Protein AF-A0A2V3IEL0-F1 (afdb_monomer_lite)

Structure (mmCIF, N/CA/C/O backbone):
data_AF-A0A2V3IEL0-F1
#
_entry.id   AF-A0A2V3IEL0-F1
#
loop_
_atom_site.group_PDB
_atom_site.id
_atom_site.type_symbol
_atom_site.label_atom_id
_atom_site.label_alt_id
_atom_site.label_comp_id
_atom_site.label_asym_id
_atom_site.label_entity_id
_atom_site.label_seq_id
_atom_site.pdbx_PDB_ins_code
_atom_site.Cartn_x
_atom_site.Cartn_y
_atom_site.Cartn_z
_atom_site.occupancy
_atom_site.B_iso_or_equiv
_atom_site.auth_seq_id
_atom_site.auth_comp_id
_atom_site.auth_asym_id
_atom_site.auth_atom_id
_atom_site.pdbx_PDB_model_num
ATOM 1 N N . MET A 1 1 ? 67.366 13.661 14.459 1.00 33.69 1 MET A N 1
ATOM 2 C CA . MET A 1 1 ? 66.840 14.750 13.609 1.00 33.69 1 MET A CA 1
ATOM 3 C C . MET A 1 1 ? 66.192 14.127 12.384 1.00 33.69 1 MET A C 1
ATOM 5 O O . MET A 1 1 ? 66.780 13.257 11.763 1.00 33.69 1 MET A O 1
ATOM 9 N N . SER A 1 2 ? 64.938 14.495 12.162 1.00 28.53 2 SER A N 1
ATOM 10 C CA . SER A 1 2 ? 63.969 14.028 11.165 1.00 28.53 2 SER A CA 1
ATOM 11 C C . SER A 1 2 ? 64.343 14.331 9.707 1.00 28.53 2 SER A C 1
ATOM 13 O O . SER A 1 2 ? 64.925 15.381 9.462 1.00 28.53 2 SER A O 1
ATOM 15 N N . ILE A 1 3 ? 63.892 13.499 8.754 1.00 31.16 3 ILE A N 1
ATOM 16 C CA . ILE A 1 3 ? 62.897 13.821 7.695 1.00 31.16 3 ILE A CA 1
ATOM 17 C C . ILE A 1 3 ? 62.808 12.663 6.672 1.00 31.16 3 ILE A C 1
ATOM 19 O O . ILE A 1 3 ? 63.801 12.059 6.282 1.00 31.16 3 ILE A O 1
ATOM 23 N N . LEU A 1 4 ? 61.566 12.347 6.299 1.00 36.41 4 LEU A N 1
ATOM 24 C CA . LEU A 1 4 ? 61.086 11.335 5.352 1.00 36.41 4 LEU A CA 1
ATOM 25 C C . LEU A 1 4 ? 61.379 11.692 3.884 1.00 36.41 4 LEU A C 1
ATOM 27 O O . LEU A 1 4 ? 61.107 12.821 3.498 1.00 36.41 4 LEU A O 1
ATOM 31 N N . GLN A 1 5 ? 61.699 10.702 3.036 1.00 30.52 5 GLN A N 1
ATOM 32 C CA . GLN A 1 5 ? 61.127 10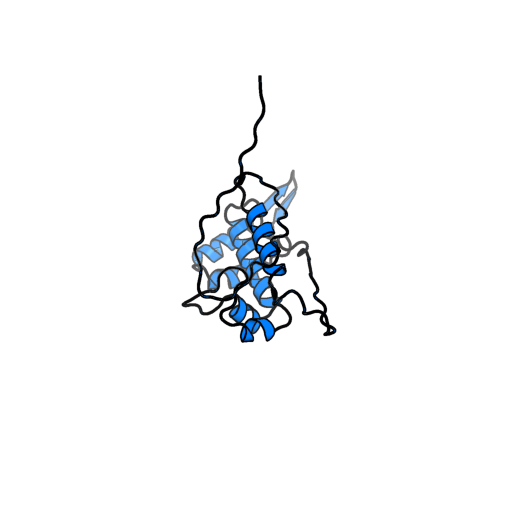.618 1.679 1.00 30.52 5 GLN A CA 1
ATOM 33 C C . GLN A 1 5 ? 61.276 9.203 1.082 1.00 30.52 5 GLN A C 1
ATOM 35 O O . GLN A 1 5 ? 62.377 8.723 0.832 1.00 30.52 5 GLN A O 1
ATOM 40 N N . ARG A 1 6 ? 60.141 8.518 0.873 1.00 27.75 6 ARG A N 1
ATOM 41 C CA . ARG A 1 6 ? 60.040 7.236 0.153 1.00 27.75 6 ARG A CA 1
ATOM 42 C C . ARG A 1 6 ? 59.947 7.514 -1.348 1.00 27.75 6 ARG A C 1
ATOM 44 O O . ARG A 1 6 ? 58.966 8.109 -1.781 1.00 27.75 6 ARG A O 1
ATOM 51 N N . ASN A 1 7 ? 60.919 7.031 -2.121 1.00 26.48 7 ASN A N 1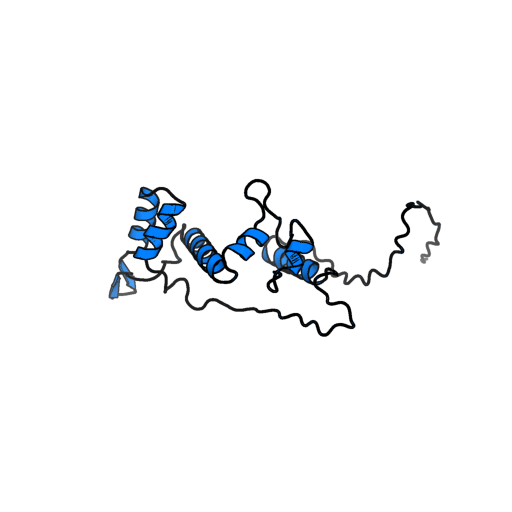
ATOM 52 C CA . ASN A 1 7 ? 60.859 6.971 -3.580 1.00 26.48 7 ASN A CA 1
ATOM 53 C C . ASN A 1 7 ? 60.501 5.554 -4.053 1.00 26.48 7 ASN A C 1
ATOM 55 O O . ASN A 1 7 ? 61.245 4.606 -3.832 1.00 26.48 7 ASN A O 1
ATOM 59 N N . SER A 1 8 ? 59.331 5.468 -4.693 1.00 32.72 8 SER A N 1
ATOM 60 C CA . SER A 1 8 ? 59.056 4.797 -5.971 1.00 32.72 8 SER A CA 1
ATOM 61 C C . SER A 1 8 ? 59.936 3.604 -6.369 1.00 32.72 8 SER A C 1
ATOM 63 O O . SER A 1 8 ? 61.013 3.811 -6.924 1.00 32.72 8 SER A O 1
ATOM 65 N N . GLN A 1 9 ? 59.386 2.386 -6.285 1.00 28.88 9 GLN A N 1
ATOM 66 C CA . GLN A 1 9 ? 59.579 1.368 -7.325 1.00 28.88 9 GLN A CA 1
ATOM 67 C C . GLN A 1 9 ? 58.269 0.619 -7.604 1.00 28.88 9 GLN A C 1
ATOM 69 O O . GLN A 1 9 ? 57.569 0.150 -6.710 1.00 28.88 9 GLN A O 1
ATOM 74 N N . SER A 1 10 ? 57.950 0.600 -8.890 1.00 28.09 10 SER A N 1
ATOM 75 C CA . SER A 1 10 ? 56.803 0.035 -9.585 1.00 28.09 10 SER A CA 1
ATOM 76 C C . SER A 1 10 ? 56.856 -1.493 -9.663 1.00 28.09 10 SER A C 1
ATOM 78 O O . SER A 1 10 ? 57.832 -2.035 -10.178 1.00 28.09 10 SER A O 1
ATOM 80 N N . ALA A 1 11 ? 55.779 -2.174 -9.264 1.00 28.80 11 ALA A N 1
ATOM 81 C CA . ALA A 1 11 ? 55.507 -3.558 -9.648 1.00 28.80 11 ALA A CA 1
ATOM 82 C C . ALA A 1 11 ? 54.341 -3.575 -10.646 1.00 28.80 11 ALA A C 1
ATOM 84 O O . ALA A 1 11 ? 53.218 -3.175 -10.340 1.00 28.80 11 ALA A O 1
ATOM 85 N N . THR A 1 12 ? 54.657 -3.987 -11.865 1.00 29.30 12 THR A N 1
ATOM 86 C CA . THR A 1 12 ? 53.766 -4.150 -13.006 1.00 29.30 12 THR A CA 1
ATOM 87 C C . THR A 1 12 ? 53.004 -5.469 -12.901 1.00 29.30 12 THR A C 1
ATOM 89 O O . THR A 1 12 ? 53.609 -6.532 -12.838 1.00 29.30 12 THR A O 1
ATOM 92 N N . TRP A 1 13 ? 51.673 -5.411 -12.973 1.00 24.92 13 TRP A N 1
ATOM 93 C CA . TRP A 1 13 ? 50.858 -6.521 -13.468 1.00 24.92 13 TRP A CA 1
ATOM 94 C C . TRP A 1 13 ? 50.007 -6.005 -14.622 1.00 24.92 13 TRP A C 1
ATOM 96 O O . TRP A 1 13 ? 49.110 -5.179 -14.460 1.00 24.92 13 TRP A O 1
ATOM 106 N N . ILE A 1 14 ? 50.385 -6.453 -15.815 1.00 33.00 14 ILE A N 1
ATOM 107 C CA . ILE A 1 14 ? 49.715 -6.201 -17.084 1.00 33.00 14 ILE A CA 1
ATOM 108 C C . ILE A 1 14 ? 48.423 -7.023 -17.082 1.00 33.00 14 ILE A C 1
ATOM 110 O O . ILE A 1 14 ? 48.478 -8.248 -17.138 1.00 33.00 14 ILE A O 1
ATOM 114 N N . ASN A 1 15 ? 47.266 -6.361 -17.037 1.00 32.66 15 ASN A N 1
ATOM 115 C CA . ASN A 1 15 ? 45.997 -6.980 -17.414 1.00 32.66 15 ASN A CA 1
ATOM 116 C C . ASN A 1 15 ? 45.748 -6.720 -18.906 1.00 32.66 15 ASN A C 1
ATOM 118 O O . ASN A 1 15 ? 45.638 -5.575 -19.343 1.00 32.66 15 ASN A O 1
ATOM 122 N N . ASN A 1 16 ? 45.669 -7.808 -19.675 1.00 32.72 16 ASN A N 1
ATOM 123 C CA . ASN A 1 16 ? 45.486 -7.877 -21.131 1.00 32.72 16 ASN A CA 1
ATOM 124 C C . ASN A 1 16 ? 44.063 -7.517 -21.608 1.00 32.72 16 ASN A C 1
ATOM 126 O O . ASN A 1 16 ? 43.514 -8.157 -22.498 1.00 32.72 16 ASN A O 1
ATOM 130 N N . TYR A 1 17 ? 43.468 -6.462 -21.060 1.00 35.25 17 TYR A N 1
ATOM 131 C CA . TYR A 1 17 ? 42.275 -5.843 -21.631 1.00 35.25 17 TYR A CA 1
ATOM 132 C C . TYR A 1 17 ? 42.475 -4.333 -21.588 1.00 35.25 17 TYR A C 1
ATOM 134 O O . TYR A 1 17 ? 42.655 -3.754 -20.520 1.00 35.25 17 TYR A O 1
ATOM 142 N N . GLY A 1 18 ? 42.504 -3.700 -22.762 1.00 32.56 18 GLY A N 1
ATOM 143 C CA . GLY A 1 18 ? 42.788 -2.276 -22.949 1.00 32.56 18 GLY A CA 1
ATOM 144 C C . GLY A 1 18 ? 41.709 -1.347 -22.387 1.00 32.56 18 GLY A C 1
ATOM 145 O O . GLY A 1 18 ? 41.043 -0.642 -23.138 1.00 32.56 18 GLY A O 1
ATOM 146 N N . MET A 1 19 ? 41.567 -1.303 -21.065 1.00 28.23 19 MET A N 1
ATOM 147 C CA . MET A 1 19 ? 40.799 -0.306 -20.327 1.00 28.23 19 MET A CA 1
ATOM 148 C C . MET A 1 19 ? 41.791 0.615 -19.612 1.00 28.23 19 MET A C 1
ATOM 150 O O . MET A 1 19 ? 42.361 0.280 -18.577 1.00 28.23 19 MET A O 1
ATOM 154 N N . LYS A 1 20 ? 42.026 1.796 -20.191 1.00 29.14 20 LYS A N 1
ATOM 155 C CA . LYS A 1 20 ? 42.765 2.883 -19.537 1.00 29.14 20 LYS A CA 1
ATOM 156 C C . LYS A 1 20 ? 41.988 3.307 -18.278 1.00 29.14 20 LYS A C 1
ATOM 158 O O . LYS A 1 20 ? 40.810 3.641 -18.427 1.00 29.14 20 LYS A O 1
ATOM 163 N N . PRO A 1 21 ? 42.601 3.373 -17.080 1.00 34.28 21 PRO A N 1
ATOM 164 C CA . PRO A 1 21 ? 41.936 3.925 -15.909 1.00 34.28 21 PRO A CA 1
ATOM 165 C C . PRO A 1 21 ? 41.771 5.427 -16.153 1.00 34.28 21 PRO A C 1
ATOM 167 O O . PRO A 1 21 ? 42.729 6.196 -16.084 1.00 34.28 21 PRO A O 1
ATOM 170 N N . ARG A 1 22 ? 40.571 5.852 -16.553 1.00 34.75 22 ARG A N 1
ATOM 171 C CA . ARG A 1 22 ? 40.253 7.271 -16.716 1.00 34.75 22 ARG A CA 1
ATOM 172 C C . ARG A 1 22 ? 39.629 7.781 -15.424 1.00 34.75 22 ARG A C 1
ATOM 174 O O . ARG A 1 22 ? 38.448 7.592 -15.185 1.00 34.75 22 ARG A O 1
ATOM 181 N N . ASN A 1 23 ? 40.491 8.425 -14.638 1.00 27.58 23 ASN A N 1
ATOM 182 C CA . ASN A 1 23 ? 40.206 9.433 -13.621 1.00 27.58 23 ASN A CA 1
ATOM 183 C C . ASN A 1 23 ? 39.114 9.085 -12.605 1.00 27.58 23 ASN A C 1
ATOM 185 O O . ASN A 1 23 ? 37.991 9.577 -12.664 1.00 27.58 23 ASN A O 1
ATOM 189 N N . ALA A 1 24 ? 39.538 8.347 -11.581 1.00 36.69 24 ALA A N 1
ATOM 190 C CA . ALA A 1 24 ? 38.976 8.459 -10.246 1.00 36.69 24 ALA A CA 1
ATOM 191 C C . ALA A 1 24 ? 39.194 9.892 -9.716 1.00 36.69 24 ALA A C 1
ATOM 193 O O . ALA A 1 24 ? 40.221 10.206 -9.118 1.00 36.69 24 ALA A O 1
ATOM 194 N N . GLY A 1 25 ? 38.218 10.769 -9.945 1.00 26.92 25 GLY A N 1
ATOM 195 C CA . GLY A 1 25 ? 37.984 11.945 -9.110 1.00 26.92 25 GLY A CA 1
ATOM 196 C C . GLY A 1 25 ? 37.274 11.503 -7.834 1.00 26.92 25 GLY A C 1
ATOM 197 O O . GLY A 1 25 ? 36.072 11.690 -7.693 1.00 26.92 25 GLY A O 1
ATOM 198 N N . CYS A 1 26 ? 38.016 10.829 -6.956 1.00 25.75 26 CYS A N 1
ATOM 199 C CA . CYS A 1 26 ? 37.577 10.369 -5.642 1.00 25.75 26 CYS A CA 1
ATOM 200 C C . CYS A 1 26 ? 37.069 11.541 -4.782 1.00 25.75 26 CYS A C 1
ATOM 202 O O . CYS A 1 26 ? 37.876 12.312 -4.265 1.00 25.75 26 CYS A O 1
ATOM 204 N N . PHE A 1 27 ? 35.760 11.624 -4.533 1.00 27.00 27 PHE A N 1
ATOM 205 C CA . PHE A 1 27 ? 35.249 12.290 -3.332 1.0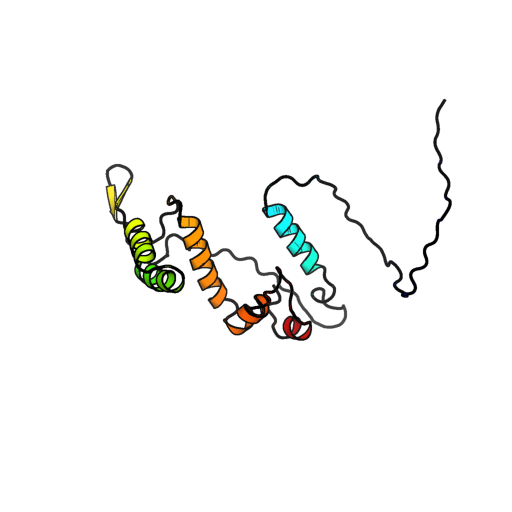0 27.00 27 PHE A CA 1
ATOM 206 C C . PHE A 1 27 ? 35.372 11.294 -2.170 1.00 27.00 27 PHE A C 1
ATOM 208 O O . PHE A 1 27 ? 34.458 10.533 -1.861 1.00 27.00 27 PHE A O 1
ATOM 215 N N . GLN A 1 28 ? 36.567 11.223 -1.581 1.00 36.78 28 GLN A N 1
ATOM 216 C CA . GLN A 1 28 ? 36.797 10.506 -0.330 1.00 36.78 28 GLN A CA 1
ATOM 217 C C . GLN A 1 28 ? 36.268 11.358 0.825 1.00 36.78 28 GLN A C 1
ATOM 219 O O . GLN A 1 28 ? 36.969 12.227 1.334 1.00 36.78 28 GLN A O 1
ATOM 224 N N . THR A 1 29 ? 35.059 11.072 1.297 1.00 30.50 29 THR A N 1
ATOM 225 C CA . THR A 1 29 ? 34.723 11.316 2.703 1.00 30.50 29 THR A CA 1
ATOM 226 C C . THR A 1 29 ? 34.641 9.968 3.388 1.00 30.50 29 THR A C 1
ATOM 228 O O . THR A 1 29 ? 33.631 9.271 3.310 1.00 30.50 29 THR A O 1
ATOM 231 N N . GLY A 1 30 ? 35.754 9.576 4.009 1.00 39.59 30 GLY A N 1
ATOM 232 C CA . GLY A 1 30 ? 35.773 8.457 4.933 1.00 39.59 30 GLY A CA 1
ATOM 233 C C . GLY A 1 30 ? 34.861 8.760 6.112 1.00 39.59 30 GLY A C 1
ATOM 234 O O . GLY A 1 30 ? 35.007 9.799 6.744 1.00 39.59 30 GLY A O 1
ATOM 235 N N . LEU A 1 31 ? 33.939 7.851 6.401 1.00 33.75 31 LEU A N 1
ATOM 236 C CA . LEU A 1 31 ? 33.197 7.788 7.652 1.00 33.75 31 LEU A CA 1
ATOM 237 C C . LEU A 1 31 ? 32.868 6.311 7.888 1.00 33.75 31 LEU A C 1
ATOM 239 O O . LEU A 1 31 ? 32.215 5.673 7.065 1.00 33.75 31 LEU A O 1
ATOM 243 N N . ASN A 1 32 ? 33.391 5.772 8.993 1.00 32.25 32 ASN A N 1
ATOM 244 C CA . ASN A 1 32 ? 33.026 4.467 9.552 1.00 32.25 32 ASN A CA 1
ATOM 245 C C . ASN A 1 32 ? 31.506 4.269 9.478 1.00 32.25 32 ASN A C 1
ATOM 247 O O . ASN A 1 32 ? 30.805 5.212 9.842 1.00 32.25 32 ASN A O 1
ATOM 251 N N . PRO A 1 33 ? 30.977 3.099 9.072 1.00 41.44 33 PRO A N 1
ATOM 252 C CA . PRO A 1 33 ? 29.536 2.927 8.957 1.00 41.44 33 PRO A CA 1
ATOM 253 C C . PRO A 1 33 ? 28.902 2.910 10.356 1.00 41.44 33 PRO A C 1
ATOM 255 O O . PRO A 1 33 ? 29.145 1.969 11.117 1.00 41.44 33 PRO A O 1
ATOM 258 N N . PRO A 1 34 ? 28.080 3.909 10.733 1.00 38.88 34 PRO A N 1
ATOM 259 C CA . PRO A 1 34 ? 27.203 3.754 11.870 1.00 38.88 34 PRO A CA 1
ATOM 260 C C . PRO A 1 34 ? 25.991 2.929 11.432 1.00 38.88 34 PRO A C 1
ATOM 262 O O . PRO A 1 34 ? 25.432 3.097 10.348 1.00 38.88 34 PRO A O 1
ATOM 265 N N . ILE A 1 35 ? 25.602 2.017 12.309 1.00 51.62 35 ILE A N 1
ATOM 266 C CA . ILE A 1 35 ? 24.393 1.205 12.230 1.00 51.62 35 ILE A CA 1
ATOM 267 C C . ILE A 1 35 ? 23.202 2.151 12.055 1.00 51.62 35 ILE A C 1
ATOM 269 O O . ILE A 1 35 ? 22.951 2.941 12.957 1.00 51.62 35 ILE A O 1
ATOM 273 N N . LEU A 1 36 ? 22.537 2.101 10.896 1.00 43.59 36 LEU A N 1
ATOM 274 C CA . LEU A 1 36 ? 21.141 2.464 10.585 1.00 43.59 36 LEU A CA 1
ATOM 275 C C . LEU A 1 36 ? 21.005 2.418 9.046 1.00 43.59 36 LEU A C 1
ATOM 277 O O . LEU A 1 36 ? 21.872 2.912 8.339 1.00 43.59 36 LEU A O 1
ATOM 281 N N . GLY A 1 37 ? 19.955 1.802 8.494 1.00 50.03 37 GLY A N 1
ATOM 282 C CA . GLY A 1 37 ? 19.853 1.502 7.048 1.00 50.03 37 GLY A CA 1
ATOM 283 C C . GLY A 1 37 ? 19.689 2.705 6.096 1.00 50.03 37 GLY A C 1
ATOM 284 O O . GLY A 1 37 ? 19.812 2.550 4.885 1.00 50.03 37 GLY A O 1
ATOM 285 N N . LEU A 1 38 ? 19.442 3.909 6.621 1.00 59.81 38 LEU A N 1
ATOM 286 C CA . LEU A 1 38 ? 19.207 5.141 5.848 1.00 59.81 38 LEU A CA 1
ATOM 287 C C . LEU A 1 38 ? 20.431 5.654 5.048 1.00 59.81 38 LEU A C 1
ATOM 289 O O . LEU A 1 38 ? 20.263 5.963 3.868 1.00 59.81 38 LEU A O 1
ATOM 293 N N . PRO A 1 39 ? 21.655 5.744 5.609 1.00 62.56 39 PRO A N 1
ATOM 294 C CA . PRO A 1 39 ? 22.849 6.148 4.858 1.00 62.56 39 PRO A CA 1
ATOM 295 C C . PRO A 1 39 ? 23.205 5.214 3.694 1.00 62.56 39 PRO A C 1
ATOM 297 O O . PRO A 1 39 ? 23.638 5.697 2.650 1.00 62.56 39 PRO A O 1
ATOM 300 N N . LEU A 1 40 ? 22.991 3.900 3.830 1.00 68.25 40 LEU A N 1
ATOM 301 C CA . LEU A 1 40 ? 23.284 2.946 2.753 1.00 68.25 40 LEU A CA 1
ATOM 302 C C . LEU A 1 40 ? 22.297 3.088 1.584 1.00 68.25 40 LEU A C 1
ATOM 304 O O . LEU A 1 40 ? 22.693 2.994 0.424 1.00 68.25 40 LEU A O 1
ATOM 308 N N . PHE A 1 41 ? 21.029 3.376 1.878 1.00 71.06 41 PHE A N 1
ATOM 309 C CA . PHE A 1 41 ? 20.014 3.638 0.858 1.00 71.06 41 PHE A CA 1
ATOM 310 C C . PHE A 1 41 ? 20.351 4.879 0.019 1.00 71.06 41 PHE A C 1
ATOM 312 O O . PHE A 1 41 ? 20.333 4.831 -1.206 1.00 71.06 41 PHE A O 1
ATOM 319 N N . LEU A 1 42 ? 20.731 5.988 0.661 1.00 71.25 42 LEU A N 1
ATOM 320 C CA . LEU A 1 42 ? 21.139 7.197 -0.066 1.00 71.25 42 LEU A CA 1
ATOM 321 C C . LEU A 1 42 ? 22.402 6.967 -0.899 1.00 71.25 42 LEU A C 1
ATOM 323 O O . LEU A 1 42 ? 22.491 7.448 -2.026 1.00 71.25 42 LEU A O 1
ATOM 327 N N . TYR A 1 43 ? 23.357 6.210 -0.359 1.00 70.19 43 TYR A N 1
ATOM 328 C CA . TYR A 1 43 ? 24.584 5.882 -1.069 1.00 70.19 43 TYR A CA 1
ATOM 329 C C . TYR A 1 43 ? 24.313 5.031 -2.315 1.00 70.19 43 TYR A C 1
ATOM 331 O O . TYR A 1 43 ? 24.769 5.383 -3.396 1.00 70.19 43 TYR A O 1
ATOM 339 N N . THR A 1 44 ? 23.537 3.953 -2.185 1.00 67.94 44 THR A N 1
ATOM 340 C CA . THR A 1 44 ? 23.196 3.059 -3.307 1.00 67.94 44 THR A CA 1
ATOM 341 C C . THR A 1 44 ? 22.418 3.783 -4.404 1.00 67.94 44 THR A C 1
ATOM 343 O O . THR A 1 44 ? 22.812 3.703 -5.565 1.00 67.94 44 THR A O 1
ATOM 346 N N . ASN A 1 45 ? 21.412 4.589 -4.048 1.00 69.12 45 ASN A N 1
ATOM 347 C CA . ASN A 1 45 ? 20.686 5.408 -5.025 1.00 69.12 45 ASN A CA 1
ATOM 348 C C . ASN A 1 45 ? 21.607 6.421 -5.730 1.00 69.12 45 ASN A C 1
ATOM 350 O O . ASN A 1 45 ? 21.546 6.566 -6.948 1.00 69.12 45 ASN A O 1
ATOM 354 N N . GLY A 1 46 ? 22.503 7.082 -4.986 1.00 67.75 46 GLY A N 1
ATOM 355 C CA . GLY A 1 46 ? 23.453 8.040 -5.559 1.00 67.75 46 GLY A CA 1
ATOM 356 C C . GLY A 1 46 ? 24.507 7.396 -6.470 1.00 67.75 46 GLY A C 1
ATOM 357 O O . GLY A 1 46 ? 24.914 7.999 -7.461 1.00 67.75 46 GLY A O 1
ATOM 358 N N . GLN A 1 47 ? 24.938 6.162 -6.182 1.00 63.50 47 GLN A N 1
ATOM 359 C CA . GLN A 1 47 ? 25.803 5.403 -7.093 1.00 63.50 47 GLN A CA 1
ATOM 360 C C . GLN A 1 47 ? 25.055 5.017 -8.381 1.00 63.50 47 GLN A C 1
ATOM 362 O O . GLN A 1 47 ? 25.631 5.113 -9.465 1.00 63.50 47 GLN A O 1
ATOM 367 N N . GLN A 1 48 ? 23.774 4.646 -8.293 1.00 62.75 48 GLN A N 1
ATOM 368 C CA . GLN A 1 48 ? 22.974 4.251 -9.456 1.00 62.75 48 GLN A CA 1
ATOM 369 C C . GLN A 1 48 ? 22.754 5.402 -10.446 1.00 62.75 48 GLN A C 1
ATOM 371 O O . GLN A 1 48 ? 22.941 5.229 -11.651 1.00 62.75 48 GLN A O 1
ATOM 376 N N . GLU A 1 49 ? 22.428 6.593 -9.938 1.00 62.12 49 GLU A N 1
ATOM 377 C CA . GLU A 1 49 ? 22.211 7.804 -10.743 1.00 62.12 49 GLU A CA 1
ATOM 378 C C . GLU A 1 49 ? 23.466 8.198 -11.545 1.00 62.12 49 GLU A C 1
ATOM 380 O O . GLU A 1 49 ? 23.379 8.759 -12.636 1.00 62.12 49 GLU A O 1
ATOM 385 N N . SER A 1 50 ? 24.651 7.832 -11.043 1.00 54.88 50 SER A N 1
ATOM 386 C CA . SER A 1 50 ? 25.933 8.083 -11.707 1.00 54.88 50 SER A CA 1
ATOM 387 C C . SER A 1 50 ? 26.279 7.090 -12.827 1.00 54.88 50 SER A C 1
ATOM 389 O O . SER A 1 50 ? 27.280 7.276 -13.527 1.00 54.88 50 SER A O 1
ATOM 391 N N . THR A 1 51 ? 25.476 6.037 -13.032 1.00 59.56 51 THR A N 1
ATOM 392 C CA . THR A 1 51 ? 25.733 5.059 -14.097 1.00 59.56 51 THR A CA 1
ATOM 393 C C . THR A 1 51 ? 25.573 5.698 -15.489 1.00 59.56 51 THR A C 1
ATOM 395 O O . THR A 1 51 ? 24.669 6.505 -15.730 1.00 59.56 51 THR A O 1
ATOM 398 N N . PRO A 1 52 ? 26.444 5.349 -16.457 1.00 51.03 52 PRO A N 1
ATOM 399 C CA . PRO A 1 52 ? 26.552 6.047 -17.744 1.00 51.03 52 PRO A CA 1
ATOM 400 C C . PRO A 1 52 ? 25.341 5.868 -18.673 1.00 51.03 52 PRO A C 1
ATOM 402 O O . PRO A 1 52 ? 25.320 6.459 -19.751 1.00 51.03 52 PRO A O 1
ATOM 405 N N . MET A 1 53 ? 24.370 5.027 -18.302 1.00 57.28 53 MET A N 1
ATOM 406 C CA . MET A 1 53 ? 23.109 4.852 -19.033 1.00 57.28 53 MET A CA 1
ATOM 407 C C . MET A 1 53 ? 21.980 5.724 -18.490 1.00 57.28 53 MET A C 1
ATOM 409 O O . MET A 1 53 ? 21.072 6.068 -19.249 1.00 57.28 53 MET A O 1
ATOM 413 N N . MET A 1 54 ? 22.055 6.127 -17.219 1.00 55.47 54 MET A N 1
ATOM 414 C CA . MET A 1 54 ? 21.168 7.140 -16.657 1.00 55.47 54 MET A CA 1
ATOM 415 C C . MET A 1 54 ? 21.655 8.531 -17.045 1.00 55.47 54 MET A C 1
ATOM 417 O O . MET A 1 54 ? 20.865 9.328 -17.534 1.00 55.47 54 MET A O 1
ATOM 421 N N . CYS A 1 55 ? 22.965 8.783 -16.949 1.00 55.16 55 CYS A N 1
ATOM 422 C CA . CYS A 1 55 ? 23.568 10.048 -17.350 1.00 55.16 55 CYS A CA 1
ATOM 423 C C . CYS A 1 55 ? 23.543 10.217 -18.883 1.00 55.16 55 CYS A C 1
ATOM 425 O O . CYS A 1 55 ? 24.357 9.632 -19.599 1.00 55.16 55 CYS A O 1
ATOM 427 N N . GLY A 1 56 ? 22.582 10.996 -19.389 1.00 56.81 56 GLY A N 1
ATOM 428 C CA . GLY A 1 56 ? 22.392 11.270 -20.814 1.00 56.81 56 GLY A CA 1
ATOM 429 C C . GLY A 1 56 ? 23.701 11.676 -21.490 1.00 56.81 56 GLY A C 1
ATOM 430 O O . GLY A 1 56 ? 24.424 12.560 -21.021 1.00 56.81 56 GLY A O 1
ATOM 431 N N . LYS A 1 57 ? 24.035 11.017 -22.603 1.00 53.62 57 LYS A N 1
ATOM 432 C CA . LYS A 1 57 ? 25.223 11.373 -23.383 1.00 53.62 57 LYS A CA 1
ATOM 433 C C . LYS A 1 57 ? 25.014 12.760 -23.981 1.00 53.62 57 LYS A C 1
ATOM 435 O O . LYS A 1 57 ? 24.080 12.978 -24.746 1.00 53.62 57 LYS A O 1
ATOM 440 N N . GLY A 1 58 ? 25.911 13.684 -23.640 1.00 50.94 58 GLY A N 1
ATOM 441 C CA . GLY A 1 58 ? 25.905 15.051 -24.149 1.00 50.94 58 GLY A CA 1
ATOM 442 C C . GLY A 1 58 ? 25.945 15.064 -25.674 1.00 50.94 58 GLY A C 1
ATOM 443 O O . GLY A 1 58 ? 27.000 14.803 -26.242 1.00 50.94 58 GLY A O 1
ATOM 444 N N . ASN A 1 59 ? 24.769 15.258 -26.288 1.00 53.34 59 ASN A N 1
ATOM 445 C CA . ASN A 1 59 ? 24.481 15.812 -27.622 1.00 53.34 59 ASN A CA 1
ATOM 446 C C . ASN A 1 59 ? 23.020 15.550 -28.067 1.00 53.34 59 ASN A C 1
ATOM 448 O O . ASN A 1 59 ? 22.570 16.172 -29.029 1.00 53.34 59 ASN A O 1
ATOM 452 N N . THR A 1 60 ? 22.251 14.693 -27.382 1.00 55.12 60 THR A N 1
ATOM 453 C CA . THR A 1 60 ? 20.792 14.545 -27.568 1.00 55.12 60 THR A CA 1
ATOM 454 C C . THR A 1 60 ? 20.016 15.351 -26.518 1.00 55.12 60 THR A C 1
ATOM 456 O O . THR A 1 60 ? 20.473 15.523 -25.390 1.00 55.12 60 THR A O 1
ATOM 459 N N . ARG A 1 61 ? 18.842 15.894 -26.885 1.00 59.31 61 ARG A N 1
ATOM 460 C CA . ARG A 1 61 ? 17.946 16.662 -25.989 1.00 59.31 61 ARG A CA 1
ATOM 461 C C . ARG A 1 61 ? 17.220 15.742 -24.998 1.00 59.31 61 ARG A C 1
ATOM 463 O O . ARG A 1 61 ? 15.997 15.661 -24.995 1.00 59.31 61 ARG A O 1
ATOM 470 N N . GLU A 1 62 ? 17.978 15.015 -24.197 1.00 69.69 62 GLU A N 1
ATOM 471 C CA . GLU A 1 62 ? 17.464 14.149 -23.142 1.00 69.69 62 GLU A CA 1
ATOM 472 C C . GLU A 1 62 ? 17.464 14.920 -21.820 1.00 69.69 62 GLU A C 1
ATOM 474 O O . GLU A 1 62 ? 18.386 15.679 -21.524 1.00 69.69 62 GLU A O 1
ATOM 479 N N . THR A 1 63 ? 16.400 14.784 -21.032 1.00 72.94 63 THR A N 1
ATOM 480 C CA . THR A 1 63 ? 16.270 15.446 -19.729 1.00 72.94 63 THR A CA 1
ATOM 481 C C . THR A 1 63 ? 15.886 14.408 -18.691 1.00 72.94 63 THR A C 1
ATOM 483 O O . THR A 1 63 ? 14.940 13.649 -18.892 1.00 72.94 63 THR A O 1
ATOM 486 N N . MET A 1 64 ? 16.625 14.380 -17.586 1.00 77.31 64 MET A N 1
ATOM 487 C CA . MET A 1 64 ? 16.269 13.598 -16.409 1.00 77.31 64 MET A CA 1
ATOM 488 C C . MET A 1 64 ? 15.402 14.435 -15.481 1.00 77.31 64 MET A C 1
ATOM 490 O O . MET A 1 64 ? 15.680 15.613 -15.252 1.00 77.31 64 MET A O 1
ATOM 494 N N . ALA A 1 65 ? 14.357 13.814 -14.945 1.00 81.69 65 ALA A N 1
ATOM 495 C CA . ALA A 1 65 ? 13.503 14.403 -13.930 1.00 81.69 65 ALA A CA 1
ATOM 496 C C . ALA A 1 65 ? 13.518 13.508 -12.691 1.00 81.69 65 ALA A C 1
ATOM 498 O O . ALA A 1 65 ? 13.169 12.332 -12.769 1.00 81.69 65 ALA A O 1
ATOM 499 N N . HIS A 1 66 ? 13.890 14.085 -11.551 1.00 83.31 66 HIS A N 1
ATOM 500 C CA . HIS A 1 66 ? 13.752 13.444 -10.249 1.00 83.31 66 HIS A CA 1
ATOM 501 C C . HIS A 1 66 ? 12.502 13.987 -9.565 1.00 83.31 66 HIS A C 1
ATOM 503 O O . HIS A 1 66 ? 12.398 15.185 -9.296 1.00 83.31 66 HIS A O 1
ATOM 509 N N . LEU A 1 67 ? 11.541 13.102 -9.301 1.00 86.31 67 LEU A N 1
ATOM 510 C CA . LEU A 1 67 ? 10.318 13.433 -8.581 1.00 86.31 67 LEU A CA 1
ATOM 511 C C . LEU A 1 67 ? 10.419 12.899 -7.152 1.00 86.31 67 LEU A C 1
ATOM 513 O O . LEU A 1 67 ? 10.460 11.692 -6.937 1.00 86.31 67 LEU A O 1
ATOM 517 N N . GLN A 1 68 ? 10.400 13.800 -6.172 1.00 86.00 68 GLN A N 1
ATOM 518 C CA . GLN A 1 68 ? 10.251 13.437 -4.768 1.00 86.00 68 GLN A CA 1
ATOM 519 C C . GLN A 1 68 ? 8.930 13.991 -4.242 1.00 86.00 68 GLN A C 1
ATOM 521 O O . GLN A 1 68 ? 8.759 15.200 -4.097 1.00 86.00 68 GLN A O 1
ATOM 526 N N . ALA A 1 69 ? 7.996 13.093 -3.944 1.00 87.75 69 ALA A N 1
ATOM 527 C CA . ALA A 1 69 ? 6.698 13.429 -3.378 1.00 87.75 69 ALA A CA 1
ATOM 528 C C . ALA A 1 69 ? 6.464 12.647 -2.082 1.00 87.75 69 ALA A C 1
ATOM 530 O O . ALA A 1 69 ? 7.044 11.583 -1.857 1.00 87.75 69 ALA A O 1
ATOM 531 N N . ARG A 1 70 ? 5.608 13.187 -1.213 1.00 85.88 70 ARG A N 1
ATOM 532 C CA . ARG A 1 70 ? 5.135 12.500 -0.010 1.00 85.88 70 ARG A CA 1
ATOM 533 C C . ARG A 1 70 ? 3.655 12.216 -0.169 1.00 85.88 70 ARG A C 1
ATOM 535 O O . ARG A 1 70 ? 2.893 13.100 -0.549 1.00 85.88 70 ARG A O 1
ATOM 542 N N . PHE A 1 71 ? 3.246 10.995 0.151 1.00 83.25 71 PHE A N 1
ATOM 543 C CA . PHE A 1 71 ? 1.830 10.684 0.231 1.00 83.25 71 PHE A CA 1
ATOM 544 C C . PHE A 1 71 ? 1.252 11.271 1.518 1.00 83.25 71 PHE A C 1
ATOM 546 O O . PHE A 1 71 ? 1.535 10.801 2.625 1.00 83.25 71 PHE A O 1
ATOM 553 N N . ASP A 1 72 ? 0.439 12.313 1.370 1.00 82.38 72 ASP A N 1
ATOM 554 C CA . ASP A 1 72 ? -0.177 12.979 2.506 1.00 82.38 72 ASP A CA 1
ATOM 555 C C . ASP A 1 72 ? -1.309 12.150 3.104 1.00 82.38 72 ASP A C 1
ATOM 557 O O . ASP A 1 72 ? -2.255 11.735 2.431 1.00 82.38 72 ASP A O 1
ATOM 561 N N . GLN A 1 73 ? -1.243 11.983 4.426 1.00 80.44 73 GLN A N 1
ATOM 562 C CA . GLN A 1 73 ? -2.327 11.424 5.230 1.00 80.44 73 GLN A CA 1
ATOM 563 C C . GLN A 1 73 ? -2.768 10.009 4.804 1.00 80.44 73 GLN A C 1
ATOM 565 O O . GLN A 1 73 ? -3.943 9.677 4.928 1.00 80.44 73 GLN A O 1
ATOM 570 N N . VAL A 1 74 ? -1.842 9.142 4.377 1.00 83.44 74 VAL A N 1
ATOM 571 C CA . VAL A 1 74 ? -2.174 7.748 4.013 1.00 83.44 74 VAL A CA 1
ATOM 572 C C . VAL A 1 74 ? -2.785 6.994 5.191 1.00 83.44 74 VAL A C 1
ATOM 574 O O . VAL A 1 74 ? -3.889 6.480 5.092 1.00 83.44 74 VAL A O 1
ATOM 577 N N . ALA A 1 75 ? -2.100 6.988 6.339 1.00 83.69 75 ALA A N 1
ATOM 578 C CA . ALA A 1 75 ? -2.525 6.239 7.522 1.00 83.69 75 ALA A CA 1
ATOM 579 C C . ALA A 1 75 ? -3.953 6.568 8.022 1.00 83.69 75 ALA A C 1
ATOM 581 O O . ALA A 1 75 ? -4.706 5.630 8.268 1.00 83.69 75 ALA A O 1
ATOM 582 N N . PRO A 1 76 ? -4.368 7.844 8.182 1.00 85.12 76 PRO A N 1
ATOM 583 C CA . PRO A 1 76 ? -5.728 8.162 8.629 1.00 85.12 76 PRO A CA 1
ATOM 584 C C . PRO A 1 76 ? -6.812 7.928 7.563 1.00 85.12 76 PRO A C 1
ATOM 586 O O . PRO A 1 76 ? -7.983 7.901 7.916 1.00 85.12 76 PRO A O 1
ATOM 589 N N . LYS A 1 77 ? -6.451 7.757 6.284 1.00 88.88 77 LYS A N 1
ATOM 590 C CA . LYS A 1 77 ? -7.399 7.556 5.172 1.00 88.88 77 LYS A CA 1
ATOM 591 C C . LYS A 1 77 ? -7.555 6.087 4.756 1.00 88.88 77 LYS A C 1
ATOM 593 O O . LYS A 1 77 ? -8.130 5.812 3.710 1.00 88.88 77 LYS A O 1
ATOM 598 N N . VAL A 1 78 ? -7.020 5.142 5.531 1.00 89.38 78 VAL A N 1
ATOM 599 C CA . VAL A 1 78 ? -7.160 3.708 5.232 1.00 89.38 78 VAL A CA 1
ATOM 600 C C . VAL A 1 78 ? -8.555 3.221 5.623 1.00 89.38 78 VAL A C 1
ATOM 602 O O . VAL A 1 78 ? -8.916 3.238 6.799 1.00 89.38 78 VAL A O 1
ATOM 605 N N . ASP A 1 79 ? -9.306 2.710 4.652 1.00 90.81 79 ASP A N 1
ATOM 606 C CA . ASP A 1 79 ? -10.607 2.088 4.897 1.00 90.81 79 ASP A CA 1
ATOM 607 C C . ASP A 1 79 ? -10.453 0.646 5.388 1.00 90.81 79 ASP A C 1
ATOM 609 O O . ASP A 1 79 ? -9.891 -0.210 4.703 1.00 90.81 79 ASP A O 1
ATOM 613 N N . HIS A 1 80 ? -11.027 0.339 6.552 1.00 89.44 80 HIS A N 1
ATOM 614 C CA . HIS A 1 80 ? -10.980 -0.999 7.152 1.00 89.44 80 HIS A CA 1
ATOM 615 C C . HIS A 1 80 ? -11.626 -2.087 6.280 1.00 89.44 80 HIS A C 1
ATOM 617 O O . HIS A 1 80 ? -11.161 -3.225 6.257 1.00 89.44 80 HIS A O 1
ATOM 623 N N . LEU A 1 81 ? -12.683 -1.746 5.539 1.00 90.31 81 LEU A N 1
ATOM 624 C CA . LEU A 1 81 ? -13.401 -2.699 4.689 1.00 90.31 81 LEU A CA 1
ATOM 625 C C . LEU A 1 81 ? -12.557 -3.125 3.479 1.00 90.31 81 LEU A C 1
ATOM 627 O O . LEU A 1 81 ? -12.447 -4.313 3.169 1.00 90.31 81 LEU A O 1
ATOM 631 N N . LEU A 1 82 ? -11.924 -2.144 2.826 1.00 91.75 82 LEU A N 1
ATOM 632 C CA . LEU A 1 82 ? -11.003 -2.379 1.719 1.00 91.75 82 LEU A CA 1
ATOM 633 C C . LEU A 1 82 ? -9.759 -3.122 2.215 1.00 91.75 82 LEU A C 1
ATOM 635 O O . LEU A 1 82 ? -9.321 -4.086 1.588 1.00 91.75 82 LEU A O 1
ATOM 639 N N . LEU A 1 83 ? -9.237 -2.716 3.375 1.00 91.56 83 LEU A N 1
ATOM 640 C CA . LEU A 1 83 ? -8.085 -3.343 4.003 1.00 91.56 83 LEU A CA 1
ATOM 641 C C . LEU A 1 83 ? -8.310 -4.836 4.263 1.00 91.56 83 LEU A C 1
ATOM 643 O O . LEU A 1 83 ? -7.441 -5.638 3.930 1.00 91.56 83 LEU A O 1
ATOM 647 N N . ASN A 1 84 ? -9.475 -5.217 4.797 1.00 92.12 84 ASN A N 1
ATOM 648 C CA . ASN A 1 84 ? -9.805 -6.621 5.045 1.00 92.12 84 ASN A CA 1
ATOM 649 C C . ASN A 1 84 ? -9.749 -7.438 3.746 1.00 92.12 84 ASN A C 1
ATOM 651 O O . ASN A 1 84 ? -9.113 -8.489 3.682 1.00 92.12 84 ASN A O 1
ATOM 655 N N . ARG A 1 85 ? -10.349 -6.917 2.668 1.00 93.31 85 ARG A N 1
ATOM 656 C CA . ARG A 1 85 ? -10.355 -7.607 1.374 1.00 93.31 85 ARG A CA 1
ATOM 657 C C . ARG A 1 85 ? -8.954 -7.766 0.788 1.00 93.31 85 ARG A C 1
ATOM 659 O O . ARG A 1 85 ? -8.666 -8.818 0.230 1.00 93.31 85 ARG A O 1
ATOM 666 N N . MET A 1 86 ? -8.101 -6.751 0.922 1.00 92.19 86 MET A N 1
ATOM 667 C CA . MET A 1 86 ? -6.732 -6.807 0.407 1.00 92.19 86 MET A CA 1
ATOM 668 C C . MET A 1 86 ? -5.855 -7.748 1.243 1.00 92.19 86 MET A C 1
ATOM 670 O O . MET A 1 86 ? -5.231 -8.638 0.682 1.00 92.19 86 MET A O 1
ATOM 674 N N . ILE A 1 87 ? -5.859 -7.642 2.577 1.00 91.81 87 ILE A N 1
ATOM 675 C CA . ILE A 1 87 ? -5.009 -8.483 3.444 1.00 91.81 87 ILE A CA 1
ATOM 676 C C . ILE A 1 87 ? -5.344 -9.976 3.306 1.00 91.81 87 ILE A C 1
ATOM 678 O O . ILE A 1 87 ? -4.430 -10.800 3.334 1.00 91.81 87 ILE A O 1
ATOM 682 N N . ARG A 1 88 ? -6.616 -10.333 3.078 1.00 94.00 88 ARG A N 1
ATOM 683 C CA . ARG A 1 88 ? -7.038 -11.721 2.805 1.00 94.00 88 ARG A CA 1
ATOM 684 C C . ARG A 1 88 ? -6.369 -12.355 1.579 1.00 94.00 88 ARG A C 1
ATOM 686 O O . ARG A 1 88 ? -6.405 -13.572 1.453 1.00 94.00 88 ARG A O 1
ATOM 693 N N . LEU A 1 89 ? -5.792 -11.563 0.671 1.00 91.94 89 LEU A N 1
ATOM 694 C CA . LEU A 1 89 ? -5.056 -12.081 -0.488 1.00 91.94 89 LEU A CA 1
ATOM 695 C C . LEU A 1 89 ? -3.637 -12.545 -0.131 1.00 91.94 89 LEU A C 1
ATOM 697 O O . LEU A 1 89 ? -3.091 -13.388 -0.833 1.00 91.94 89 LEU A O 1
ATOM 701 N N . GLY A 1 90 ? -3.026 -11.988 0.921 1.00 88.25 90 GLY A N 1
ATOM 702 C CA . GLY A 1 90 ? -1.649 -12.310 1.321 1.00 88.25 90 GLY A CA 1
ATOM 703 C C . GLY A 1 90 ? -1.528 -13.105 2.623 1.00 88.25 90 GLY A C 1
ATOM 704 O O . GLY A 1 90 ? -0.514 -13.758 2.848 1.00 88.25 90 GLY A O 1
ATOM 705 N N . ILE A 1 91 ? -2.537 -13.039 3.492 1.00 92.94 91 ILE A N 1
ATOM 706 C CA . ILE A 1 91 ? -2.552 -13.643 4.829 1.00 92.94 91 ILE A CA 1
ATOM 707 C C . ILE A 1 91 ? -3.843 -14.453 5.012 1.00 92.94 91 ILE A C 1
ATOM 709 O O . ILE A 1 91 ? -4.856 -14.167 4.377 1.00 92.94 91 ILE A O 1
ATOM 713 N N . ASP A 1 92 ? -3.821 -15.438 5.920 1.00 95.44 92 ASP A N 1
ATOM 714 C CA . ASP A 1 92 ? -5.012 -16.186 6.330 1.00 95.44 92 ASP A CA 1
ATOM 715 C C . ASP A 1 92 ? -6.193 -15.288 6.748 1.00 95.44 92 ASP A C 1
ATOM 717 O O . ASP A 1 92 ? -6.046 -14.247 7.399 1.00 95.44 92 ASP A O 1
ATOM 721 N N . HIS A 1 93 ? -7.397 -15.748 6.418 1.00 94.56 93 HIS A N 1
ATOM 722 C CA . HIS A 1 93 ? -8.650 -15.040 6.648 1.00 94.56 93 HIS A CA 1
ATOM 723 C C . HIS A 1 93 ? -8.888 -14.663 8.117 1.00 94.56 93 HIS A C 1
ATOM 725 O O . HIS A 1 93 ? -9.350 -13.553 8.386 1.00 94.56 93 HIS A O 1
ATOM 731 N N . ASN A 1 94 ? -8.526 -15.531 9.067 1.00 95.06 94 ASN A N 1
ATOM 732 C CA . ASN A 1 94 ? -8.729 -15.264 10.494 1.00 95.06 94 ASN A CA 1
ATOM 733 C C . ASN A 1 94 ? -7.855 -14.110 10.988 1.00 95.06 94 ASN A C 1
ATOM 735 O O . ASN A 1 94 ? -8.290 -13.268 11.777 1.00 95.06 94 ASN A O 1
ATOM 739 N N . LEU A 1 95 ? -6.614 -14.049 10.501 1.00 94.00 95 LEU A N 1
ATOM 740 C CA . LEU A 1 95 ? -5.689 -12.985 10.867 1.00 94.00 95 LEU A CA 1
ATOM 741 C C . LEU A 1 95 ? -6.092 -11.657 10.213 1.00 94.00 95 LEU A C 1
ATOM 743 O O . LEU A 1 95 ? -5.984 -10.610 10.851 1.00 94.00 95 LEU A O 1
ATOM 747 N N . ALA A 1 96 ? -6.622 -11.687 8.988 1.00 93.56 96 ALA A N 1
ATOM 748 C CA . ALA A 1 96 ? -7.154 -10.496 8.326 1.00 93.56 96 ALA A CA 1
ATOM 749 C C . ALA A 1 96 ? -8.350 -9.884 9.086 1.00 93.56 96 ALA A C 1
ATOM 751 O O . ALA A 1 96 ? -8.398 -8.666 9.308 1.00 93.56 96 ALA A O 1
ATOM 752 N N . ASP A 1 97 ? -9.277 -10.723 9.558 1.00 93.69 97 ASP A N 1
ATOM 753 C CA . ASP A 1 97 ? -10.400 -10.274 10.387 1.00 93.69 97 ASP A CA 1
ATOM 754 C C . ASP A 1 97 ? -9.931 -9.745 11.741 1.00 93.69 97 ASP A C 1
ATOM 756 O O . ASP A 1 97 ? -10.402 -8.697 12.188 1.00 93.69 97 ASP A O 1
ATOM 760 N N . TYR A 1 98 ? -8.943 -10.398 12.359 1.00 94.06 98 TYR A N 1
ATOM 761 C CA . TYR A 1 98 ? -8.333 -9.922 13.597 1.00 94.06 98 TYR A CA 1
ATOM 762 C C . TYR A 1 98 ? -7.702 -8.531 13.435 1.00 94.06 98 TYR A C 1
ATOM 764 O O . TYR A 1 98 ? -7.964 -7.636 14.240 1.00 94.06 98 TYR A O 1
ATOM 772 N N . VAL A 1 99 ? -6.911 -8.317 12.379 1.00 92.69 99 VAL A N 1
ATOM 773 C CA . VAL A 1 99 ? -6.275 -7.022 12.081 1.00 92.69 99 VAL A CA 1
ATOM 774 C C . VAL A 1 99 ? -7.328 -5.928 11.898 1.00 92.69 99 VAL A C 1
ATOM 776 O O . VAL A 1 99 ? -7.194 -4.834 12.449 1.00 92.69 99 VAL A O 1
ATOM 779 N N . THR A 1 100 ? -8.402 -6.220 11.168 1.00 91.50 100 THR A N 1
ATOM 780 C CA . THR A 1 100 ? -9.475 -5.253 10.899 1.00 91.50 100 THR A CA 1
ATOM 781 C C . THR A 1 100 ? -10.269 -4.932 12.168 1.00 91.50 100 THR A C 1
ATOM 783 O O . THR A 1 100 ? -10.479 -3.763 12.496 1.00 91.50 100 THR A O 1
ATOM 786 N N . ALA A 1 101 ? -10.638 -5.955 12.943 1.00 92.06 101 ALA A N 1
ATOM 787 C CA . ALA A 1 101 ? -11.340 -5.794 14.213 1.00 92.06 101 ALA A CA 1
ATOM 788 C C . ALA A 1 101 ? -10.508 -5.012 15.240 1.00 92.06 101 ALA A C 1
ATOM 790 O O . ALA A 1 101 ? -11.042 -4.179 15.972 1.00 92.06 101 ALA A O 1
ATOM 791 N N . LYS A 1 102 ? -9.188 -5.232 15.273 1.00 92.31 102 LYS A N 1
ATOM 792 C CA . LYS A 1 102 ? -8.284 -4.564 16.215 1.00 92.31 102 LYS A CA 1
ATOM 793 C C . LYS A 1 102 ? -8.059 -3.084 15.895 1.00 92.31 102 LYS A C 1
ATOM 795 O O . LYS A 1 102 ? -7.727 -2.325 16.802 1.00 92.31 102 LYS A O 1
ATOM 800 N N . ASN A 1 103 ? -8.263 -2.661 14.650 1.00 90.81 103 ASN A N 1
ATOM 801 C CA . ASN A 1 103 ? -8.233 -1.243 14.291 1.00 90.81 103 ASN A CA 1
ATOM 802 C C . ASN A 1 103 ? -9.563 -0.519 14.575 1.00 90.81 103 ASN A C 1
ATOM 804 O O . ASN A 1 103 ? -9.548 0.678 14.865 1.00 90.81 103 ASN A O 1
ATOM 808 N N . ASN A 1 104 ? -10.692 -1.239 14.587 1.00 92.12 104 ASN A N 1
ATOM 809 C CA . ASN A 1 104 ? -12.019 -0.717 14.943 1.00 92.12 104 ASN A CA 1
ATOM 810 C C . ASN A 1 104 ? -12.253 -0.692 16.469 1.00 92.12 104 ASN A C 1
ATOM 812 O O . ASN A 1 104 ? -13.206 -1.259 17.018 1.00 92.12 104 ASN A O 1
ATOM 816 N N . VAL A 1 105 ? -11.338 -0.045 17.186 1.00 91.19 105 VAL A N 1
ATOM 817 C CA . VAL A 1 105 ? -11.411 0.120 18.641 1.00 91.19 105 VAL A CA 1
ATOM 818 C C . VAL A 1 105 ? -11.948 1.497 19.014 1.00 91.19 105 VAL A C 1
ATOM 820 O O . VAL A 1 105 ? -11.867 2.461 18.254 1.00 91.19 105 VAL A O 1
ATOM 823 N N . ASN A 1 106 ? -12.543 1.585 20.203 1.00 92.81 106 ASN A N 1
ATOM 824 C CA . ASN A 1 106 ? -12.939 2.864 20.775 1.00 92.81 106 ASN A CA 1
ATOM 825 C C . ASN A 1 106 ? -11.700 3.544 21.364 1.00 92.81 106 ASN A C 1
ATOM 827 O O . ASN A 1 106 ? -11.118 3.039 22.322 1.00 92.81 106 ASN A O 1
ATOM 831 N N . ILE A 1 107 ? -11.296 4.667 20.782 1.00 91.00 107 ILE A N 1
ATOM 832 C CA . ILE A 1 107 ? -10.194 5.490 21.265 1.00 91.00 107 ILE A CA 1
ATOM 833 C C . ILE A 1 107 ? -10.806 6.564 22.158 1.00 91.00 107 ILE A C 1
ATOM 835 O O . ILE A 1 107 ? -11.567 7.415 21.703 1.00 91.00 107 ILE A O 1
ATOM 839 N N . SER A 1 108 ? -10.495 6.518 23.449 1.00 92.25 108 SER A N 1
ATOM 840 C CA . SER A 1 108 ? -10.892 7.555 24.396 1.00 92.25 108 SER A CA 1
ATOM 841 C C . SER A 1 108 ? -9.733 8.514 24.613 1.00 92.25 108 SER A C 1
ATOM 843 O O . SER A 1 108 ? -8.712 8.134 25.189 1.00 92.25 108 SER A O 1
ATOM 845 N N . PHE A 1 109 ? -9.901 9.762 24.185 1.00 92.50 109 PHE A N 1
ATOM 846 C CA . PHE A 1 109 ? -9.033 10.847 24.623 1.00 92.50 109 PHE A CA 1
ATOM 847 C C . PHE A 1 109 ? -9.794 11.691 25.641 1.00 92.50 109 PHE A C 1
ATOM 849 O O . PHE A 1 109 ? -10.864 12.229 25.347 1.00 92.50 109 PHE A O 1
ATOM 856 N N . LYS A 1 110 ? -9.256 11.795 26.861 1.00 92.44 110 LYS A N 1
ATOM 857 C CA . LYS A 1 110 ? -9.955 12.427 27.989 1.00 92.44 110 LYS A CA 1
ATOM 858 C C . LYS A 1 110 ? -11.335 11.759 28.200 1.00 92.44 110 LYS A C 1
ATOM 860 O O . LYS A 1 110 ? -11.408 10.540 28.284 1.00 92.44 110 LYS A O 1
ATOM 865 N N . VAL A 1 111 ? -12.419 12.533 28.292 1.00 93.00 111 VAL A N 1
ATOM 866 C CA . VAL A 1 111 ? -13.794 12.054 28.555 1.00 93.00 111 VAL A CA 1
ATOM 867 C C . VAL A 1 111 ? -14.535 11.699 27.255 1.00 93.00 111 VAL A C 1
ATOM 869 O O . VAL A 1 111 ? -15.688 11.291 27.290 1.00 93.00 111 VAL A O 1
ATOM 872 N N . MET A 1 112 ? -13.902 11.852 26.089 1.00 93.88 112 MET A N 1
ATOM 873 C CA . MET A 1 112 ? -14.564 11.697 24.793 1.00 93.88 112 MET A CA 1
ATOM 874 C C . MET A 1 112 ? -14.196 10.346 24.165 1.00 93.88 112 MET A C 1
ATOM 876 O O . MET A 1 112 ? -13.099 10.210 23.616 1.00 93.88 112 MET A O 1
ATOM 880 N N . PRO A 1 113 ? -15.076 9.330 24.249 1.00 92.81 113 PRO A N 1
ATOM 881 C CA . PRO A 1 113 ? -14.924 8.106 23.477 1.00 92.81 113 PRO A CA 1
ATOM 882 C C . PRO A 1 113 ? -15.248 8.370 22.003 1.00 92.81 113 PRO A C 1
ATOM 884 O O . PRO A 1 113 ? -16.317 8.886 21.677 1.00 92.81 113 PRO A O 1
ATOM 887 N N . HIS A 1 114 ? -14.345 7.983 21.108 1.00 92.31 114 HIS A N 1
ATOM 888 C CA . HIS A 1 114 ? -14.577 7.985 19.671 1.00 92.31 114 HIS A CA 1
ATOM 889 C C . HIS A 1 114 ? -14.221 6.622 19.075 1.00 92.31 114 HIS A C 1
ATOM 891 O O . HIS A 1 114 ? -13.106 6.120 19.221 1.00 92.31 114 HIS A O 1
ATOM 897 N N . ARG A 1 115 ? -15.173 6.014 18.367 1.00 89.38 115 ARG A N 1
ATOM 898 C CA . ARG A 1 115 ? -14.946 4.775 17.618 1.00 89.38 115 ARG A CA 1
ATOM 899 C C . ARG A 1 115 ? -14.170 5.079 16.342 1.00 89.38 115 ARG A C 1
ATOM 901 O O . ARG A 1 115 ? -14.621 5.876 15.525 1.00 89.38 115 ARG A O 1
ATOM 908 N N . ASN A 1 116 ? -13.038 4.406 16.164 1.00 89.06 116 ASN A N 1
ATOM 909 C CA . ASN A 1 116 ? -12.215 4.545 14.972 1.00 89.06 116 ASN A CA 1
ATOM 910 C C . ASN A 1 116 ? -12.819 3.773 13.787 1.00 89.06 116 ASN A C 1
ATOM 912 O O . ASN A 1 116 ? -12.507 2.603 13.570 1.00 89.06 116 ASN A O 1
ATOM 916 N N . PHE A 1 117 ? -13.699 4.422 13.023 1.00 84.62 117 PHE A N 1
ATOM 917 C CA . PHE A 1 117 ? -14.295 3.823 11.823 1.00 84.62 117 PHE A CA 1
ATOM 918 C C . PHE A 1 117 ? -13.368 3.872 10.602 1.00 84.62 117 PHE A C 1
ATOM 920 O O . PHE A 1 117 ? -13.480 3.010 9.730 1.00 84.62 117 PHE A O 1
ATOM 927 N N . TYR A 1 118 ? -12.434 4.827 10.569 1.00 88.06 118 TYR A N 1
ATOM 928 C CA . TYR A 1 118 ? -11.563 5.114 9.430 1.00 88.06 118 TYR A CA 1
ATOM 929 C C . TYR A 1 118 ? -10.126 5.354 9.884 1.00 88.06 118 TYR A C 1
ATOM 931 O O . TYR A 1 118 ? -9.891 6.113 10.818 1.00 88.06 118 TYR A O 1
ATOM 939 N N . GLY A 1 119 ? -9.168 4.758 9.179 1.00 88.00 119 GLY A N 1
ATOM 940 C CA . GLY A 1 119 ? -7.749 4.970 9.414 1.00 88.00 119 GLY A CA 1
ATOM 941 C C . GLY A 1 119 ? -7.096 3.925 10.315 1.00 88.00 119 GLY A C 1
ATOM 942 O O . GLY A 1 119 ? -7.690 3.365 11.235 1.00 88.00 119 GLY A O 1
ATOM 943 N N . LEU A 1 120 ? -5.814 3.684 10.053 1.00 90.00 120 LEU A N 1
ATOM 944 C CA . LEU A 1 120 ? -4.996 2.716 10.770 1.00 90.00 120 LEU A CA 1
ATOM 945 C C . LEU A 1 120 ? -4.468 3.300 12.087 1.00 90.00 120 LEU A C 1
ATOM 947 O O . LEU A 1 120 ? -3.870 4.381 12.115 1.00 90.00 120 LEU A O 1
ATOM 951 N N . THR A 1 121 ? -4.594 2.544 13.179 1.00 90.31 121 THR A N 1
ATOM 952 C CA . THR A 1 121 ? -4.027 2.950 14.470 1.00 90.31 121 THR A CA 1
ATOM 953 C C . THR A 1 121 ? -2.522 2.648 14.507 1.00 90.31 121 THR A C 1
ATOM 955 O O . THR A 1 121 ? -2.102 1.500 14.631 1.00 90.31 121 THR A O 1
ATOM 958 N N . ARG A 1 122 ? -1.682 3.692 14.441 1.00 86.25 122 ARG A N 1
ATOM 959 C CA . ARG A 1 122 ? -0.208 3.563 14.329 1.00 86.25 122 ARG A CA 1
ATOM 960 C C . ARG A 1 122 ? 0.496 2.955 15.549 1.00 86.25 122 ARG A C 1
ATOM 962 O O . ARG A 1 122 ? 1.658 2.585 15.455 1.00 86.25 122 ARG A O 1
ATOM 969 N N . GLY A 1 123 ? -0.184 2.872 16.693 1.00 86.56 123 GLY A N 1
ATOM 970 C CA . GLY A 1 123 ? 0.366 2.310 17.932 1.00 86.56 123 GLY A CA 1
ATOM 971 C C . GLY A 1 123 ? 0.326 0.780 18.015 1.00 86.56 123 GLY A C 1
ATOM 972 O O . GLY A 1 123 ? 0.775 0.218 19.011 1.00 86.56 123 GLY A O 1
ATOM 973 N N . LEU A 1 124 ? -0.236 0.090 17.016 1.00 89.50 124 LEU A N 1
ATOM 974 C CA . LEU A 1 124 ? -0.293 -1.373 17.004 1.00 89.50 124 LEU A CA 1
ATOM 975 C C . LEU A 1 124 ? 1.024 -1.951 16.476 1.00 89.50 124 LEU A C 1
ATOM 977 O O . LEU A 1 124 ? 1.577 -1.462 15.496 1.00 89.50 124 LEU A O 1
ATOM 981 N N . GLN A 1 125 ? 1.482 -3.053 17.074 1.00 91.50 125 GLN A N 1
ATOM 982 C CA . GLN A 1 125 ? 2.756 -3.700 16.720 1.00 91.50 125 GLN A CA 1
ATOM 983 C C . GLN A 1 125 ? 2.818 -4.180 15.260 1.00 91.50 125 GLN A C 1
ATOM 985 O O . GLN A 1 125 ? 3.877 -4.175 14.646 1.00 91.50 125 GLN A O 1
ATOM 990 N N . PHE A 1 126 ? 1.676 -4.542 14.670 1.00 88.31 126 PHE A N 1
ATOM 991 C CA . PHE A 1 126 ? 1.579 -4.932 13.259 1.00 88.31 126 PHE A CA 1
ATOM 992 C C . PHE A 1 126 ? 1.282 -3.751 12.316 1.00 88.31 126 PHE A C 1
ATOM 994 O O . PHE A 1 126 ? 1.211 -3.932 11.101 1.00 88.31 126 PHE A O 1
ATOM 1001 N N . SER A 1 127 ? 1.095 -2.533 12.838 1.00 89.12 127 SER A N 1
ATOM 1002 C CA . SER A 1 127 ? 0.844 -1.343 12.020 1.00 89.12 127 SER A CA 1
ATOM 1003 C C . SER A 1 127 ? 1.906 -1.084 10.941 1.00 89.12 127 SER A C 1
ATOM 1005 O O . SER A 1 127 ? 1.490 -0.727 9.838 1.00 89.12 127 SER A O 1
ATOM 1007 N N . PRO A 1 128 ? 3.229 -1.235 11.178 1.00 90.88 128 PRO A N 1
ATOM 1008 C CA . PRO A 1 128 ? 4.219 -1.019 10.120 1.00 90.88 128 PRO A CA 1
ATOM 1009 C C . PRO A 1 128 ? 4.071 -2.018 8.968 1.00 90.88 128 PRO A C 1
ATOM 1011 O O . PRO A 1 128 ? 4.190 -1.630 7.810 1.00 90.88 128 PRO A O 1
ATOM 1014 N N . PHE A 1 129 ? 3.727 -3.273 9.267 1.00 90.75 129 PHE A N 1
ATOM 1015 C CA . PHE A 1 129 ? 3.458 -4.283 8.244 1.00 90.75 129 PHE A CA 1
ATOM 1016 C C . PHE A 1 129 ? 2.273 -3.877 7.356 1.00 90.75 129 PHE A C 1
ATOM 1018 O O . PHE A 1 129 ? 2.374 -3.882 6.131 1.00 90.75 129 PHE A O 1
ATOM 1025 N N . VAL A 1 130 ? 1.169 -3.452 7.975 1.00 91.38 130 VAL A N 1
ATOM 1026 C CA . VAL A 1 130 ? -0.031 -3.028 7.243 1.00 91.38 130 VAL A CA 1
ATOM 1027 C C . VAL A 1 130 ? 0.235 -1.781 6.395 1.00 91.38 130 VAL A C 1
ATOM 1029 O O . VAL A 1 130 ? -0.218 -1.709 5.254 1.00 91.38 130 VAL A O 1
ATOM 1032 N N . MET A 1 131 ? 1.003 -0.819 6.918 1.00 90.25 131 MET A N 1
ATOM 1033 C CA . MET A 1 131 ? 1.392 0.374 6.162 1.00 90.25 131 MET A CA 1
ATOM 1034 C C . MET A 1 131 ? 2.260 0.035 4.950 1.00 90.25 131 MET A C 1
ATOM 1036 O O . MET A 1 131 ?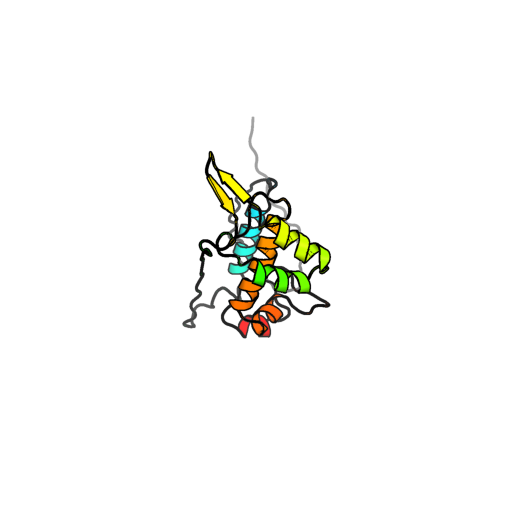 2.026 0.596 3.884 1.00 90.25 131 MET A O 1
ATOM 1040 N N . GLN A 1 132 ? 3.221 -0.884 5.086 1.00 91.56 132 GLN A N 1
ATOM 1041 C CA . GLN A 1 132 ? 4.067 -1.299 3.966 1.00 91.56 132 GLN A CA 1
ATOM 1042 C C . GLN A 1 132 ? 3.265 -2.059 2.905 1.00 91.56 132 GLN A C 1
ATOM 1044 O O . GLN A 1 132 ? 3.445 -1.821 1.715 1.00 91.56 132 GLN A O 1
ATOM 1049 N N . TYR A 1 133 ? 2.344 -2.928 3.325 1.00 91.75 133 TYR A N 1
ATOM 1050 C CA . TYR A 1 133 ? 1.465 -3.656 2.411 1.00 91.75 133 TYR A CA 1
ATOM 1051 C C . TYR A 1 133 ? 0.538 -2.714 1.633 1.00 91.75 133 TYR A C 1
ATOM 1053 O O . TYR A 1 133 ? 0.397 -2.830 0.418 1.00 91.75 133 TYR A O 1
ATOM 1061 N N . TYR A 1 134 ? -0.049 -1.729 2.316 1.00 91.06 134 TYR A N 1
ATOM 1062 C CA . TYR A 1 134 ? -0.846 -0.693 1.662 1.00 91.06 134 TYR A CA 1
ATOM 1063 C C . TYR A 1 134 ? 0.011 0.186 0.737 1.00 91.06 134 TYR A C 1
ATOM 1065 O O . TYR A 1 134 ? -0.419 0.534 -0.359 1.00 91.06 134 TYR A O 1
ATOM 1073 N N . GLY A 1 135 ? 1.243 0.499 1.148 1.00 90.81 135 GLY A N 1
ATOM 1074 C CA . GLY A 1 135 ? 2.227 1.196 0.321 1.00 90.81 135 GLY A CA 1
ATOM 1075 C C . GLY A 1 135 ? 2.534 0.445 -0.973 1.00 90.81 135 GLY A C 1
ATOM 1076 O O . GLY A 1 135 ? 2.498 1.055 -2.031 1.00 90.81 135 GLY A O 1
ATOM 1077 N N . LEU A 1 136 ? 2.719 -0.877 -0.907 1.00 91.00 136 LEU A N 1
ATOM 1078 C CA . LEU A 1 136 ? 2.931 -1.730 -2.079 1.00 91.00 136 LEU A CA 1
ATOM 1079 C C . LEU A 1 136 ? 1.732 -1.708 -3.039 1.00 91.00 136 LEU A C 1
ATOM 1081 O O . LEU A 1 136 ? 1.916 -1.703 -4.251 1.00 91.00 136 LEU A O 1
ATOM 1085 N N . MET A 1 137 ? 0.500 -1.634 -2.526 1.00 89.81 137 MET A N 1
ATOM 1086 C CA . MET A 1 137 ? -0.690 -1.493 -3.378 1.00 89.81 137 MET A CA 1
ATOM 1087 C C . MET A 1 137 ? -0.712 -0.156 -4.122 1.00 89.81 137 MET A C 1
ATOM 1089 O O . MET A 1 137 ? -1.041 -0.114 -5.305 1.00 89.81 137 MET A O 1
ATOM 1093 N N . VAL A 1 138 ? -0.330 0.935 -3.454 1.00 89.44 138 VAL A N 1
ATOM 1094 C CA . VAL A 1 138 ? -0.174 2.250 -4.096 1.00 89.44 138 VAL A CA 1
ATOM 1095 C C . VAL A 1 138 ? 0.986 2.239 -5.097 1.00 89.44 138 VAL A C 1
ATOM 1097 O O . VAL A 1 138 ? 0.866 2.810 -6.178 1.00 89.44 138 VAL A O 1
ATOM 1100 N N . ASP A 1 139 ? 2.067 1.532 -4.787 1.00 90.25 139 ASP A N 1
ATOM 1101 C CA . ASP A 1 139 ? 3.240 1.389 -5.651 1.00 90.25 139 ASP A CA 1
ATOM 1102 C C . ASP A 1 139 ? 2.984 0.513 -6.888 1.00 90.25 139 ASP A C 1
ATOM 11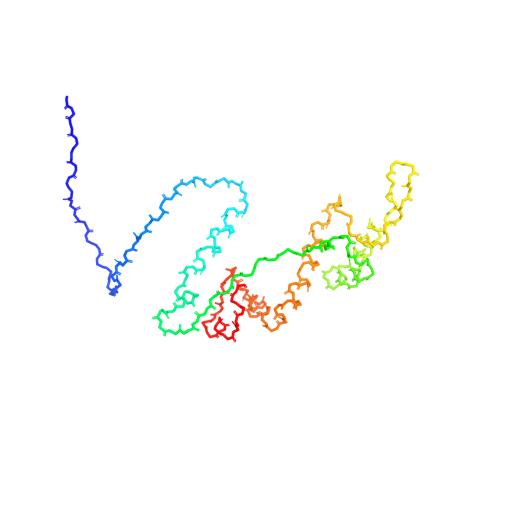04 O O . ASP A 1 139 ? 3.655 0.645 -7.898 1.00 90.25 139 ASP A O 1
ATOM 1108 N N . LEU A 1 140 ? 1.955 -0.337 -6.878 1.00 91.12 140 LEU A N 1
ATOM 1109 C CA . LEU A 1 140 ? 1.466 -1.010 -8.089 1.00 91.12 140 LEU A CA 1
ATOM 1110 C C . LEU A 1 140 ? 0.626 -0.076 -8.976 1.00 91.12 140 LEU A C 1
ATOM 1112 O O . LEU A 1 140 ? 0.550 -0.274 -10.191 1.00 91.12 140 LEU A O 1
ATOM 1116 N N . LEU A 1 141 ? -0.013 0.936 -8.382 1.00 90.06 141 LEU A N 1
ATOM 1117 C CA . LEU A 1 141 ? -0.902 1.874 -9.074 1.00 90.06 141 LEU A CA 1
ATOM 1118 C C . LEU A 1 141 ? -0.138 3.004 -9.785 1.00 90.06 141 LEU A C 1
ATOM 1120 O O . LEU A 1 141 ? -0.612 3.482 -10.811 1.00 90.06 141 LEU A O 1
ATOM 1124 N N . VAL A 1 142 ? 1.022 3.430 -9.270 1.00 89.75 142 VAL A N 1
ATOM 1125 C CA . VAL A 1 142 ? 1.798 4.565 -9.816 1.00 89.75 142 VAL A CA 1
ATOM 1126 C C . VAL A 1 142 ? 2.509 4.235 -11.151 1.00 89.75 142 VAL A C 1
ATOM 1128 O O . VAL A 1 142 ? 2.224 4.903 -12.144 1.00 89.75 142 VAL A O 1
ATOM 1131 N N . PRO A 1 143 ? 3.406 3.231 -11.234 1.00 89.19 143 PRO A N 1
ATOM 1132 C CA . PRO A 1 143 ? 4.049 2.784 -12.473 1.00 89.19 143 PRO A CA 1
ATOM 1133 C C . PRO A 1 143 ? 3.179 1.828 -13.313 1.00 89.19 143 PRO A C 1
ATOM 1135 O O . PRO A 1 143 ? 3.438 1.649 -14.504 1.00 89.19 143 PRO A O 1
ATOM 1138 N N . GLY A 1 144 ? 2.156 1.205 -12.717 1.00 91.81 144 GLY A N 1
ATOM 1139 C CA . GLY A 1 144 ? 1.322 0.184 -13.353 1.00 91.81 144 GLY A CA 1
ATOM 1140 C C . GLY A 1 144 ? 1.963 -1.211 -13.381 1.00 91.81 144 GLY A C 1
ATOM 1141 O O . GLY A 1 144 ? 3.175 -1.376 -13.234 1.00 91.81 144 GLY A O 1
ATOM 1142 N N . LEU A 1 145 ? 1.138 -2.240 -13.612 1.00 92.00 145 LEU A N 1
ATOM 1143 C CA . LEU A 1 145 ? 1.543 -3.644 -13.448 1.00 92.00 145 LEU A CA 1
ATOM 1144 C C . LEU A 1 145 ? 2.724 -4.049 -14.343 1.00 92.00 145 LEU A C 1
ATOM 1146 O O . LEU A 1 145 ? 3.635 -4.716 -13.870 1.00 92.00 145 LEU A O 1
ATOM 1150 N N . ARG A 1 146 ? 2.736 -3.614 -15.611 1.00 91.62 146 ARG A N 1
ATOM 1151 C CA . ARG A 1 146 ? 3.789 -3.974 -16.577 1.00 91.62 146 ARG A CA 1
ATOM 1152 C C . ARG A 1 146 ? 5.161 -3.458 -16.146 1.00 91.62 146 ARG A C 1
ATOM 1154 O O . ARG A 1 146 ? 6.131 -4.211 -16.168 1.00 91.62 146 ARG A O 1
ATOM 1161 N N . ARG A 1 147 ? 5.245 -2.190 -15.731 1.00 92.12 147 ARG A N 1
ATOM 1162 C CA . ARG A 1 147 ? 6.524 -1.615 -15.305 1.00 92.12 147 ARG A CA 1
ATOM 1163 C C . ARG A 1 147 ? 6.945 -2.140 -13.935 1.00 92.12 147 ARG A C 1
ATOM 1165 O O . ARG A 1 147 ? 8.119 -2.434 -13.749 1.00 92.12 147 ARG A O 1
ATOM 1172 N N . ALA A 1 148 ? 5.997 -2.343 -13.019 1.00 91.44 148 ALA A N 1
ATOM 1173 C CA . ALA A 1 148 ? 6.274 -2.968 -11.728 1.00 91.44 148 ALA A CA 1
ATOM 1174 C C . ALA A 1 148 ? 6.874 -4.380 -11.882 1.00 91.44 148 ALA A C 1
ATOM 1176 O O . ALA A 1 148 ? 7.833 -4.713 -11.191 1.00 91.44 148 ALA A O 1
ATOM 1177 N N . THR A 1 149 ? 6.382 -5.193 -12.827 1.00 91.31 149 THR A N 1
ATOM 1178 C CA . THR A 1 149 ? 6.969 -6.517 -13.107 1.00 91.31 149 THR A CA 1
ATOM 1179 C C . THR A 1 149 ? 8.368 -6.445 -13.714 1.00 91.31 149 THR A C 1
ATOM 1181 O O . THR A 1 149 ? 9.211 -7.265 -13.372 1.00 91.31 149 THR A O 1
ATOM 1184 N N . GLU A 1 150 ? 8.649 -5.464 -14.576 1.00 90.31 150 GLU A N 1
ATOM 1185 C CA . GLU A 1 150 ? 9.998 -5.266 -15.132 1.00 90.31 150 GLU A CA 1
ATOM 1186 C C . GLU A 1 150 ? 11.008 -4.842 -14.050 1.00 90.31 150 GLU A C 1
ATOM 1188 O O . GLU A 1 150 ? 12.165 -5.251 -14.104 1.00 90.31 150 GLU A O 1
ATOM 1193 N N . LEU A 1 151 ? 10.566 -4.054 -13.061 1.00 89.75 151 LEU A N 1
ATOM 1194 C CA . LEU A 1 151 ? 11.377 -3.653 -11.905 1.00 89.75 151 LEU A CA 1
ATOM 1195 C C . LEU A 1 151 ? 11.629 -4.825 -10.948 1.00 89.75 151 LEU A C 1
ATOM 1197 O O . LEU A 1 151 ? 12.754 -5.014 -10.501 1.00 89.75 151 LEU A O 1
ATOM 1201 N N . ALA A 1 152 ? 10.601 -5.625 -10.652 1.00 90.19 152 ALA A N 1
ATOM 1202 C CA . ALA A 1 152 ? 10.720 -6.768 -9.746 1.00 90.19 152 ALA A CA 1
ATOM 1203 C C . ALA A 1 152 ? 11.490 -7.955 -10.357 1.00 90.19 152 ALA A C 1
ATOM 1205 O O . ALA A 1 152 ? 12.124 -8.716 -9.625 1.00 90.19 152 ALA A O 1
ATOM 1206 N N . GLY A 1 153 ? 11.447 -8.118 -11.682 1.00 91.00 153 GLY A N 1
ATOM 1207 C CA . GLY A 1 153 ? 12.020 -9.268 -12.382 1.00 91.00 153 GLY A CA 1
ATOM 1208 C C . GLY A 1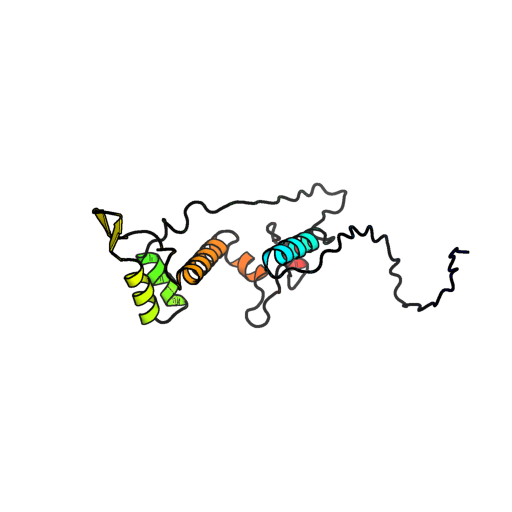 153 ? 11.116 -10.506 -12.349 1.00 91.00 153 GLY A C 1
ATOM 1209 O O . GLY A 1 153 ? 9.936 -10.448 -11.990 1.00 91.00 153 GLY A O 1
ATOM 1210 N N . SER A 1 154 ? 11.666 -11.650 -12.757 1.00 90.19 154 SER A N 1
ATOM 1211 C CA . SER A 1 154 ? 10.931 -12.919 -12.750 1.00 90.19 154 SER A CA 1
ATOM 1212 C C . SER A 1 154 ? 10.698 -13.409 -11.311 1.00 90.19 154 SER A C 1
ATOM 1214 O O . SER A 1 154 ? 11.611 -13.330 -10.493 1.00 90.19 154 SER A O 1
ATOM 1216 N N . PRO A 1 155 ? 9.546 -14.023 -10.972 1.00 89.62 155 PRO A N 1
ATOM 1217 C CA . PRO A 1 155 ? 9.309 -14.567 -9.630 1.00 89.62 155 PRO A CA 1
ATOM 1218 C C . PRO A 1 155 ? 10.330 -15.626 -9.185 1.00 89.62 155 PRO A C 1
ATOM 1220 O O . PRO A 1 155 ? 10.543 -15.819 -7.992 1.00 89.62 155 PRO A O 1
ATOM 1223 N N . THR A 1 156 ? 10.942 -16.337 -10.136 1.00 92.69 156 THR A N 1
ATOM 1224 C CA . THR A 1 156 ? 11.995 -17.328 -9.867 1.00 92.69 156 THR A CA 1
ATOM 1225 C C . THR A 1 156 ? 13.369 -16.703 -9.649 1.00 92.69 156 THR A C 1
ATOM 1227 O O . THR A 1 156 ? 14.179 -17.280 -8.929 1.00 92.69 156 THR A O 1
ATOM 1230 N N . ILE A 1 157 ? 13.640 -15.559 -10.279 1.00 90.25 157 ILE A N 1
ATOM 1231 C CA . ILE A 1 157 ? 14.917 -14.842 -10.217 1.00 90.25 157 ILE A CA 1
ATOM 1232 C C . ILE A 1 157 ? 14.581 -13.345 -10.127 1.00 90.25 157 ILE A C 1
ATOM 1234 O O . ILE A 1 157 ? 14.449 -12.693 -11.168 1.00 90.25 157 ILE A O 1
ATOM 1238 N N . PRO A 1 158 ? 14.352 -12.821 -8.909 1.00 90.88 158 PRO A N 1
ATOM 1239 C CA . PRO A 1 158 ? 14.011 -11.419 -8.721 1.00 90.88 158 PRO A CA 1
ATOM 1240 C C . PRO A 1 158 ? 15.232 -10.528 -8.952 1.00 90.88 158 PRO A C 1
ATOM 1242 O O . PRO A 1 158 ? 16.369 -10.933 -8.697 1.00 90.88 158 PRO A O 1
ATOM 1245 N N . ASN A 1 159 ? 14.985 -9.297 -9.391 1.00 90.25 159 ASN A N 1
ATOM 1246 C CA . ASN A 1 159 ? 16.036 -8.302 -9.562 1.00 90.25 159 ASN A CA 1
ATOM 1247 C C . ASN A 1 159 ? 16.461 -7.725 -8.205 1.00 90.25 159 ASN A C 1
ATOM 1249 O O . ASN A 1 159 ? 15.648 -7.553 -7.292 1.00 90.25 159 ASN A O 1
ATOM 1253 N N . GLU A 1 160 ? 17.742 -7.382 -8.082 1.00 86.88 160 GLU A N 1
ATOM 1254 C CA . GLU A 1 160 ? 18.232 -6.602 -6.947 1.00 86.88 160 GLU A CA 1
ATOM 1255 C C . GLU A 1 160 ? 17.789 -5.135 -7.069 1.00 86.88 160 GLU A C 1
ATOM 1257 O O . GLU A 1 160 ? 17.415 -4.665 -8.148 1.00 86.88 160 GLU A O 1
ATOM 1262 N N . TRP A 1 161 ? 17.849 -4.392 -5.961 1.00 82.00 161 TRP A N 1
ATOM 1263 C CA . TRP A 1 161 ? 17.451 -2.982 -5.910 1.00 82.00 161 TRP A CA 1
ATOM 1264 C C . TRP A 1 161 ? 18.080 -2.164 -7.052 1.00 82.00 161 TRP A C 1
ATOM 1266 O O . TRP A 1 161 ? 19.298 -2.151 -7.209 1.00 82.00 161 TRP A O 1
ATOM 1276 N N . LEU A 1 162 ? 17.232 -1.483 -7.835 1.00 83.31 162 LEU A N 1
ATOM 1277 C CA . LEU A 1 162 ? 17.582 -0.656 -9.002 1.00 83.31 162 LEU A CA 1
ATOM 1278 C C . LEU A 1 162 ? 18.272 -1.374 -10.175 1.00 83.31 162 LEU A C 1
ATOM 1280 O O . LEU A 1 162 ? 18.721 -0.721 -11.118 1.00 83.31 162 LEU A O 1
ATOM 1284 N N . THR A 1 163 ? 18.347 -2.700 -10.165 1.00 84.44 163 THR A N 1
ATOM 1285 C CA . THR A 1 163 ? 18.916 -3.468 -11.278 1.00 84.44 163 THR A CA 1
ATOM 1286 C C . THR A 1 163 ? 17.828 -3.966 -12.224 1.00 84.44 163 THR A C 1
ATOM 1288 O O . THR A 1 163 ? 16.690 -4.203 -11.824 1.00 84.44 163 THR A O 1
ATOM 1291 N N . PHE A 1 164 ? 18.185 -4.129 -13.496 1.00 85.12 164 PHE A N 1
ATOM 1292 C CA . PHE A 1 164 ? 17.324 -4.722 -14.516 1.00 85.12 164 PHE A CA 1
ATOM 1293 C C . PHE A 1 164 ? 17.994 -5.961 -15.100 1.00 85.12 164 PHE A C 1
ATOM 1295 O O . PHE A 1 164 ? 19.219 -6.045 -15.151 1.00 85.12 164 PHE A O 1
ATOM 1302 N N . GLU A 1 165 ? 17.185 -6.889 -15.610 1.00 83.81 165 GLU A N 1
ATOM 1303 C CA . GLU A 1 165 ? 17.679 -8.082 -16.304 1.00 83.81 165 GLU A CA 1
ATOM 1304 C C . GLU A 1 165 ? 18.457 -7.713 -17.578 1.00 83.81 165 GLU A C 1
ATOM 1306 O O . GLU A 1 165 ? 19.500 -8.292 -17.871 1.00 83.81 165 GLU A O 1
ATOM 1311 N N . ASN A 1 166 ? 17.957 -6.729 -18.337 1.00 84.62 166 ASN A N 1
ATOM 1312 C CA . ASN A 1 166 ? 18.513 -6.337 -19.626 1.00 84.62 166 ASN A CA 1
ATOM 1313 C C . ASN A 1 166 ? 18.518 -4.813 -19.828 1.00 84.62 166 ASN A C 1
ATOM 1315 O O . ASN A 1 166 ? 17.642 -4.080 -19.370 1.00 84.62 166 ASN A O 1
ATOM 1319 N N . ILE A 1 167 ? 19.453 -4.335 -20.649 1.00 83.56 167 ILE A N 1
ATOM 1320 C CA . ILE A 1 167 ? 19.529 -2.916 -21.042 1.00 83.56 167 ILE A CA 1
ATOM 1321 C C . ILE A 1 167 ? 18.291 -2.505 -21.858 1.00 83.56 167 ILE A C 1
ATOM 1323 O O . ILE A 1 167 ? 17.776 -1.396 -21.732 1.00 83.56 167 ILE A O 1
ATOM 1327 N N . GLY A 1 168 ? 17.766 -3.421 -22.679 1.00 84.00 168 GLY A N 1
ATOM 1328 C CA . GLY A 1 168 ? 16.558 -3.175 -23.468 1.00 84.00 168 GLY A CA 1
ATOM 1329 C C . GLY A 1 168 ? 15.324 -2.893 -22.604 1.00 84.00 168 GLY A C 1
ATOM 1330 O O . GLY A 1 168 ? 14.531 -2.022 -22.948 1.00 84.00 168 GLY A O 1
ATOM 1331 N N . THR A 1 169 ? 15.185 -3.576 -21.462 1.00 85.38 169 THR A N 1
ATOM 1332 C CA . THR A 1 169 ? 14.072 -3.368 -20.517 1.00 85.38 169 THR A CA 1
ATOM 1333 C C . THR A 1 169 ? 14.236 -2.090 -19.698 1.00 85.38 169 THR A C 1
ATOM 1335 O O . THR A 1 169 ? 13.247 -1.455 -19.336 1.00 85.38 169 THR A O 1
ATOM 1338 N N . GLU A 1 170 ? 15.474 -1.662 -19.448 1.00 82.81 170 GLU A N 1
ATOM 1339 C CA . GLU A 1 170 ? 15.756 -0.397 -18.767 1.00 82.81 170 GLU A CA 1
ATOM 1340 C C . GLU A 1 170 ? 15.311 0.809 -19.613 1.00 82.81 170 GLU A C 1
ATOM 1342 O O . GLU A 1 170 ? 14.637 1.706 -19.109 1.00 82.81 170 GLU A O 1
ATOM 1347 N N . ILE A 1 171 ? 15.630 0.803 -20.913 1.00 84.38 171 ILE A N 1
ATOM 1348 C CA . ILE A 1 171 ? 15.366 1.922 -21.838 1.00 84.38 171 ILE A CA 1
ATOM 1349 C C . ILE A 1 171 ? 13.905 1.938 -22.329 1.00 84.38 171 ILE A C 1
ATOM 1351 O O . ILE A 1 171 ? 13.411 2.970 -22.781 1.00 84.38 171 ILE A O 1
ATOM 1355 N N . ALA A 1 172 ? 13.187 0.816 -22.223 1.00 86.75 172 ALA A N 1
ATOM 1356 C CA . ALA A 1 172 ? 11.828 0.673 -22.747 1.00 86.75 172 ALA A CA 1
ATOM 1357 C C . ALA A 1 172 ? 10.787 1.603 -22.095 1.00 86.75 172 ALA A C 1
ATOM 1359 O O . ALA A 1 172 ? 9.759 1.881 -22.716 1.00 86.75 172 ALA A O 1
ATOM 1360 N N . HIS A 1 173 ? 11.014 2.068 -20.862 1.00 86.94 173 HIS A N 1
ATOM 1361 C CA . HIS A 1 173 ? 10.061 2.893 -20.119 1.00 86.94 173 HIS A CA 1
ATOM 1362 C C . HIS A 1 173 ? 10.740 4.141 -19.524 1.00 86.94 173 HIS A C 1
ATOM 1364 O O . HIS A 1 173 ? 11.862 4.046 -19.026 1.00 86.94 173 HIS A O 1
ATOM 1370 N N . PRO A 1 174 ? 10.075 5.313 -19.512 1.00 86.00 174 PRO A N 1
ATOM 1371 C CA . PRO A 1 174 ? 10.661 6.549 -18.981 1.00 86.00 174 PRO A CA 1
ATOM 1372 C C . PRO A 1 174 ? 10.925 6.517 -17.466 1.00 86.00 174 PRO A C 1
ATOM 1374 O O . PRO A 1 174 ? 11.838 7.187 -16.994 1.00 86.00 174 PRO A O 1
ATOM 1377 N N . ILE A 1 175 ? 10.146 5.743 -16.703 1.00 87.12 175 ILE A N 1
ATOM 1378 C CA . ILE A 1 175 ? 10.366 5.533 -15.260 1.00 87.12 175 ILE A CA 1
ATOM 1379 C C . ILE A 1 175 ? 11.503 4.529 -15.083 1.00 87.12 175 ILE A C 1
ATOM 1381 O O . ILE A 1 175 ? 11.284 3.332 -15.267 1.00 87.12 175 ILE A O 1
ATOM 1385 N N . ARG A 1 176 ? 12.708 5.004 -14.763 1.00 81.50 176 ARG A N 1
ATOM 1386 C CA . ARG A 1 176 ? 13.915 4.167 -14.643 1.00 81.50 176 ARG A CA 1
ATOM 1387 C C . ARG A 1 176 ? 14.253 3.740 -13.214 1.00 81.50 176 ARG A C 1
ATOM 1389 O O . ARG A 1 176 ? 14.997 2.781 -13.058 1.00 81.50 176 ARG A O 1
ATOM 1396 N N . MET A 1 177 ? 13.716 4.441 -12.218 1.00 77.12 177 MET A N 1
ATOM 1397 C CA . MET A 1 177 ? 13.859 4.182 -10.783 1.00 77.12 177 MET A CA 1
ATOM 1398 C C . MET A 1 177 ? 12.548 4.516 -10.084 1.00 77.12 177 MET A C 1
ATOM 1400 O O . MET A 1 177 ? 11.832 5.397 -10.622 1.00 77.12 177 MET A O 1
#

InterPro domains:
  IPR012337 Ribonuclease H-like superfamily [SSF53098] (91-177)
  IPR019582 RNA recognition motif, spliceosomal PrP8 [PF10598] (77-166)
  IPR027652 Pre-mRNA-processing-splicing factor 8 [PTHR11140] (61-177)

Organism: NCBI:txid448386

Secondary structure (DSSP, 8-state):
---------------SS-----------------S-SHHHHHHHHHHHHTSTTTS--BTB-----------TTTGGG-BHHHHHHHHTTTS-HHHHHHHHHHHS-EEEETTEEEE--BS--TTSTTHHHHHHHHHHHHHHHTT-HHHHHHHHEETTEEPPTT--S-HHHHHTSS---

Foldseek 3Di:
DDDDDDDDDDDDDDDPDPDDPPDDPDPDPDDDDDDDCVVVVVVVVVVLCPDVLNVDDPPDPDDDDDDDDDDPPPQQAAALVVQLVQVVVVDPNVVSVVLSVVQQDFDDDPNDTDGSRGGGDCPDPCRVVSVVSVVVVVVCVPVHDVLVCQQQDDPVDGDDHLDGPDPCSCPVDSPSD

Sequence (177 aa):
MSILQRNSQSATWINNYGMKPRNAGCFQTGLNPPILGLPLFLYTNGQQESTPMMCGKGNTRETMAHLQARFDQVAPKVDHLLLNRMIRLGIDHNLADYVTAKNNVNISFKVMPHRNFYGLTRGLQFSPFVMQYYGLMVDLLVPGLRRATELAGSPTIPNEWLTFENIGTEIAHPIRM

pLDDT: mean 73.37, std 23.34, range [24.92, 95.44]

Radius of gyration: 25.54 Å; chains: 1; bounding box: 82×34×56 Å